Protein AF-A0A015LHQ8-F1 (afdb_monomer_lite)

Structure (mmCIF, N/CA/C/O backbone):
data_AF-A0A015LHQ8-F1
#
_entry.id   AF-A0A015LHQ8-F1
#
loop_
_atom_site.group_PDB
_atom_site.id
_atom_site.type_symbol
_atom_site.label_atom_id
_atom_site.label_alt_id
_atom_site.label_comp_id
_atom_site.label_asym_id
_atom_site.label_entity_id
_atom_site.label_seq_id
_atom_site.pdbx_PDB_ins_code
_atom_site.Cartn_x
_atom_site.Cartn_y
_atom_site.Cartn_z
_atom_site.occupancy
_atom_site.B_iso_or_equiv
_atom_site.auth_seq_id
_atom_site.auth_comp_id
_atom_site.auth_asym_id
_atom_site.auth_atom_id
_atom_site.pdbx_PDB_model_num
ATOM 1 N N . MET A 1 1 ? -2.592 16.786 8.213 1.00 42.69 1 MET A N 1
ATOM 2 C CA . MET A 1 1 ? -2.485 15.601 7.351 1.00 42.69 1 MET A CA 1
ATOM 3 C C . MET A 1 1 ? -3.005 14.452 8.172 1.00 42.69 1 MET A C 1
ATOM 5 O O . MET A 1 1 ? -2.398 14.133 9.191 1.00 42.69 1 MET A O 1
ATOM 9 N N . ASP A 1 2 ? -4.190 13.984 7.805 1.00 51.75 2 ASP A N 1
ATOM 10 C CA . ASP A 1 2 ? -4.818 12.817 8.406 1.00 51.75 2 ASP A CA 1
ATOM 11 C C . ASP A 1 2 ? -4.090 11.557 7.918 1.00 51.75 2 ASP A C 1
ATOM 13 O O . ASP A 1 2 ? -3.229 11.612 7.035 1.00 51.75 2 ASP A O 1
ATOM 17 N N . CYS A 1 3 ? -4.342 10.428 8.575 1.00 56.81 3 CYS A N 1
ATOM 18 C CA . CYS A 1 3 ? -3.674 9.182 8.236 1.00 56.81 3 CYS A CA 1
ATOM 19 C C . CYS A 1 3 ? -4.071 8.733 6.827 1.00 56.81 3 CYS A C 1
ATOM 21 O O . CYS A 1 3 ? -5.258 8.600 6.549 1.00 56.81 3 CYS A O 1
ATOM 23 N N . LEU A 1 4 ? -3.088 8.437 5.967 1.00 59.94 4 LEU A N 1
ATOM 24 C CA . LEU A 1 4 ? -3.320 7.970 4.594 1.00 59.94 4 LEU A CA 1
ATOM 25 C C . LEU A 1 4 ? -4.342 6.817 4.574 1.00 59.94 4 LEU A C 1
ATOM 27 O O . LEU A 1 4 ? -5.280 6.820 3.787 1.00 59.94 4 LEU A O 1
ATOM 31 N N . PHE A 1 5 ? -4.221 5.868 5.505 1.00 56.97 5 PHE A N 1
ATOM 32 C CA . PHE A 1 5 ? -5.144 4.739 5.625 1.00 56.97 5 PHE A CA 1
ATOM 33 C C . PHE A 1 5 ? -6.536 5.132 6.137 1.00 56.97 5 PHE A C 1
ATOM 35 O O . PHE A 1 5 ? -7.515 4.532 5.709 1.00 56.97 5 PHE A O 1
ATOM 42 N N . LYS A 1 6 ? -6.641 6.155 6.994 1.00 58.34 6 LYS A N 1
ATOM 43 C CA . LYS A 1 6 ? -7.926 6.723 7.435 1.00 58.34 6 LYS A CA 1
ATOM 44 C C . LYS A 1 6 ? -8.652 7.418 6.279 1.00 58.34 6 LYS A C 1
ATOM 46 O O . LYS A 1 6 ? -9.862 7.285 6.160 1.00 58.34 6 LYS A O 1
ATOM 51 N N . ASP A 1 7 ? -7.928 8.139 5.429 1.00 61.94 7 ASP A N 1
ATOM 52 C CA . ASP A 1 7 ? -8.523 8.856 4.294 1.00 61.94 7 ASP A CA 1
ATOM 53 C C . ASP A 1 7 ? -8.873 7.905 3.129 1.00 61.94 7 ASP A C 1
ATOM 55 O O . ASP A 1 7 ? -9.751 8.181 2.305 1.00 61.94 7 ASP A O 1
ATOM 59 N N . LEU A 1 8 ? -8.197 6.752 3.050 1.00 60.47 8 LEU A N 1
ATOM 60 C CA . LEU A 1 8 ? -8.440 5.722 2.038 1.00 60.47 8 LEU A CA 1
ATOM 61 C C . LEU A 1 8 ? -9.487 4.669 2.427 1.00 60.47 8 LEU A C 1
ATOM 63 O O . LEU A 1 8 ? -10.059 4.061 1.519 1.00 60.47 8 LEU A O 1
ATOM 67 N N . MET A 1 9 ? -9.761 4.457 3.716 1.00 58.75 9 MET A N 1
ATOM 68 C CA . MET A 1 9 ? -10.655 3.400 4.206 1.00 58.75 9 MET A CA 1
ATOM 69 C C . MET A 1 9 ? -11.790 3.986 5.055 1.00 58.75 9 MET A C 1
ATOM 71 O O . MET A 1 9 ? -11.558 4.808 5.932 1.00 58.75 9 MET A O 1
ATOM 75 N N . MET A 1 10 ? -13.026 3.577 4.755 1.00 59.91 10 MET A N 1
ATOM 76 C CA . MET A 1 10 ? -14.269 4.043 5.390 1.00 59.91 10 MET A CA 1
ATOM 77 C C . MET A 1 10 ? -14.282 3.906 6.931 1.00 59.91 10 MET A C 1
ATOM 79 O O . MET A 1 10 ? -13.517 3.122 7.481 1.00 59.91 10 MET A O 1
ATOM 83 N N . ASP A 1 11 ? -15.179 4.681 7.568 1.00 59.38 11 ASP A N 1
ATOM 84 C CA . ASP A 1 11 ? -15.488 4.852 9.010 1.00 59.38 11 ASP A CA 1
ATOM 85 C C . ASP A 1 11 ? -14.322 4.669 10.012 1.00 59.38 11 ASP A C 1
ATOM 87 O O . ASP A 1 11 ? -13.764 3.591 10.220 1.00 59.38 11 ASP A O 1
ATOM 91 N N . LEU A 1 12 ? -14.022 5.744 10.753 1.00 61.31 12 LEU A N 1
ATOM 92 C CA . LEU A 1 12 ? -13.017 5.783 11.819 1.00 61.31 12 LEU A CA 1
ATOM 93 C C . LEU A 1 12 ? -13.186 4.657 12.859 1.00 61.31 12 LEU A C 1
ATOM 95 O O . LEU A 1 12 ? -12.202 4.225 13.464 1.00 61.31 12 LEU A O 1
ATOM 99 N N . ASN A 1 13 ? -14.418 4.207 13.105 1.00 62.91 13 ASN A N 1
ATOM 100 C CA . ASN A 1 13 ? -14.711 3.140 14.057 1.00 62.91 13 ASN A CA 1
ATOM 101 C C . ASN A 1 13 ? -14.337 1.750 13.526 1.00 62.91 13 ASN A C 1
ATOM 103 O O . ASN A 1 13 ? -13.816 0.941 14.298 1.00 62.91 13 ASN A O 1
ATOM 107 N N . ASP A 1 14 ? -14.526 1.491 12.232 1.00 64.94 14 ASP A N 1
ATOM 108 C CA . ASP A 1 14 ? -14.145 0.224 11.597 1.00 64.94 14 ASP A CA 1
ATOM 109 C C . ASP A 1 14 ? -12.625 0.129 11.444 1.00 64.94 14 ASP A C 1
ATOM 111 O O . ASP A 1 14 ? -12.024 -0.909 11.753 1.00 64.94 14 ASP A O 1
ATOM 115 N N . PHE A 1 15 ? -11.980 1.256 11.108 1.00 66.44 15 PHE A N 1
ATOM 116 C CA . PHE A 1 15 ? -10.522 1.361 11.106 1.00 66.44 15 PHE A CA 1
ATOM 117 C C . PHE A 1 15 ? -9.919 0.990 12.470 1.00 66.44 15 PHE A C 1
ATOM 119 O O . PHE A 1 15 ? -8.994 0.177 12.542 1.00 66.44 15 PHE A O 1
ATOM 126 N N . LYS A 1 16 ? -10.472 1.549 13.559 1.00 66.56 16 LYS A N 1
ATOM 127 C CA . LYS A 1 16 ? -10.011 1.298 14.934 1.00 66.56 16 LYS A CA 1
ATOM 128 C C . LYS A 1 16 ? -10.233 -0.142 15.393 1.00 66.56 16 LYS A C 1
ATOM 130 O O . LYS A 1 16 ? -9.386 -0.670 16.109 1.00 66.56 16 LYS A O 1
ATOM 135 N N . LYS A 1 17 ? -11.370 -0.753 15.046 1.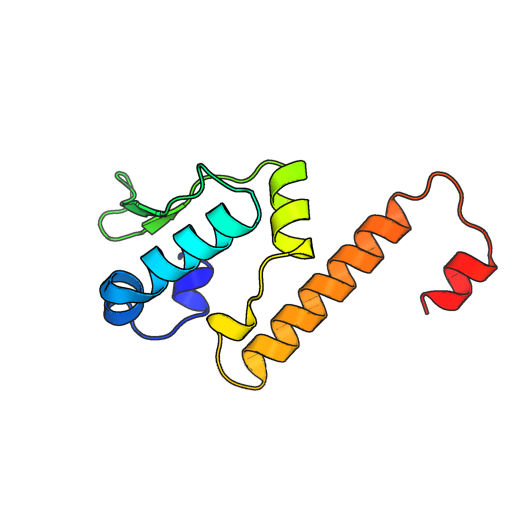00 68.75 17 LYS A N 1
ATOM 136 C CA . LYS A 1 17 ? -11.757 -2.064 15.588 1.00 68.75 17 LYS A CA 1
ATOM 137 C C . LYS A 1 17 ? -11.095 -3.238 14.877 1.00 68.75 17 LYS A C 1
ATOM 139 O O . LYS A 1 17 ? -10.743 -4.205 15.546 1.00 68.75 17 LYS A O 1
ATOM 144 N N . ILE A 1 18 ? -10.974 -3.193 13.550 1.00 70.75 18 ILE A N 1
ATOM 145 C CA . ILE A 1 18 ? -10.627 -4.386 12.761 1.0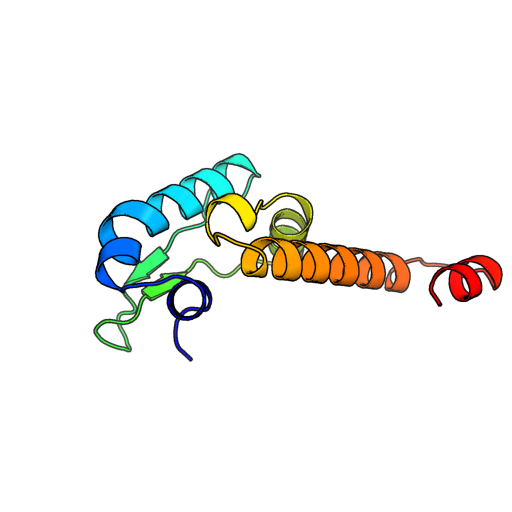0 70.75 18 ILE A CA 1
ATOM 146 C C . ILE A 1 18 ? -9.480 -4.095 11.791 1.00 70.75 18 ILE A C 1
ATOM 148 O O . ILE A 1 18 ? -8.486 -4.822 11.776 1.00 70.75 18 ILE A O 1
ATOM 152 N N . THR A 1 19 ? -9.570 -3.015 11.015 1.00 79.12 19 THR A N 1
ATOM 153 C CA . THR A 1 19 ? -8.666 -2.798 9.875 1.00 79.12 19 THR A CA 1
ATOM 154 C C . THR A 1 19 ? -7.220 -2.546 10.294 1.00 79.12 19 THR A C 1
ATOM 156 O O . THR A 1 19 ? -6.311 -3.099 9.677 1.00 79.12 19 THR A O 1
ATOM 159 N N . LYS A 1 20 ? -6.989 -1.790 11.380 1.00 85.38 20 LYS A N 1
ATOM 160 C CA . LYS A 1 20 ? -5.647 -1.527 11.928 1.00 85.38 20 LYS A CA 1
ATOM 161 C C . LYS A 1 20 ? -4.849 -2.822 12.130 1.00 85.38 20 LYS A C 1
ATOM 163 O O . LYS A 1 20 ? -3.763 -2.974 11.578 1.00 85.38 20 LYS A O 1
ATOM 168 N N . GLY A 1 21 ? -5.405 -3.757 12.902 1.00 87.56 21 GLY A N 1
ATOM 169 C CA . GLY A 1 21 ? -4.709 -4.992 13.265 1.00 87.56 21 GLY A CA 1
ATOM 170 C C . GLY A 1 21 ? -4.480 -5.918 12.070 1.00 87.56 21 GLY A C 1
ATOM 171 O O . GLY A 1 21 ? -3.487 -6.640 12.031 1.00 87.56 21 GLY A O 1
ATOM 172 N N . LEU A 1 22 ? -5.367 -5.888 11.072 1.00 90.00 22 LEU A N 1
ATOM 173 C CA . LEU A 1 22 ? -5.170 -6.648 9.838 1.00 90.00 22 LEU A CA 1
ATOM 174 C C . LEU A 1 22 ? -4.030 -6.064 8.988 1.00 90.00 22 LEU A C 1
ATOM 176 O O . LEU A 1 22 ? -3.229 -6.831 8.457 1.00 90.00 22 LEU A O 1
ATOM 180 N N . ILE A 1 23 ? -3.916 -4.732 8.899 1.00 90.12 23 ILE A N 1
ATOM 181 C CA . ILE A 1 23 ? -2.803 -4.073 8.197 1.00 90.12 23 ILE A CA 1
ATOM 182 C C . ILE A 1 23 ? -1.479 -4.379 8.900 1.00 90.12 23 ILE A C 1
ATOM 184 O O . ILE A 1 23 ? -0.524 -4.766 8.235 1.00 90.12 23 ILE A O 1
ATOM 188 N N . GLU A 1 24 ? -1.416 -4.256 10.229 1.00 93.12 24 GLU A N 1
ATOM 189 C CA . GLU A 1 24 ? -0.202 -4.569 10.999 1.00 93.12 24 GLU A CA 1
ATOM 190 C C . GLU A 1 24 ? 0.252 -6.014 10.778 1.00 93.12 24 GLU A C 1
ATOM 192 O O . GLU A 1 24 ? 1.421 -6.252 10.484 1.00 93.12 24 GLU A O 1
ATOM 197 N N . LYS A 1 25 ? -0.677 -6.978 10.823 1.00 93.62 25 LYS A N 1
ATOM 198 C CA . LYS A 1 25 ? -0.369 -8.388 10.539 1.00 93.62 25 LYS A CA 1
ATOM 199 C C . LYS A 1 25 ? 0.157 -8.600 9.124 1.00 93.62 25 LYS A C 1
ATOM 201 O O . LYS A 1 25 ? 1.092 -9.371 8.935 1.00 93.62 25 LYS A O 1
ATOM 206 N N . GLU A 1 26 ? -0.425 -7.935 8.131 1.00 94.44 26 GLU A N 1
ATOM 207 C CA . GLU A 1 26 ? 0.036 -8.061 6.748 1.00 94.44 26 GLU A CA 1
ATOM 208 C C . GLU A 1 26 ? 1.413 -7.414 6.545 1.00 94.44 26 GLU A C 1
ATOM 210 O O . GLU A 1 26 ? 2.255 -7.995 5.865 1.00 94.44 26 GLU A O 1
ATOM 215 N N . MET A 1 27 ? 1.680 -6.271 7.184 1.00 94.88 27 MET A N 1
ATOM 216 C CA . MET A 1 27 ? 3.001 -5.634 7.190 1.00 94.88 27 MET A CA 1
ATOM 217 C C . MET A 1 27 ? 4.054 -6.543 7.837 1.00 94.88 27 MET A C 1
ATOM 219 O O . MET A 1 27 ? 5.122 -6.768 7.268 1.00 94.88 27 MET A O 1
ATOM 223 N N . GLN A 1 28 ? 3.732 -7.149 8.980 1.00 95.56 28 GLN A N 1
ATOM 224 C CA . GLN A 1 28 ? 4.605 -8.122 9.637 1.00 95.56 28 GLN A CA 1
ATOM 225 C C . GLN A 1 28 ? 4.849 -9.354 8.754 1.00 95.56 28 GLN A C 1
ATOM 227 O O . GLN A 1 28 ? 5.988 -9.805 8.642 1.00 95.56 28 GLN A O 1
ATOM 232 N N . ARG A 1 29 ? 3.813 -9.862 8.067 1.00 96.12 29 ARG A N 1
ATOM 233 C CA . ARG A 1 29 ? 3.913 -11.003 7.137 1.00 96.12 29 ARG A CA 1
ATOM 234 C C . ARG A 1 29 ? 4.914 -10.750 6.008 1.00 96.12 29 ARG A C 1
ATOM 236 O O . ARG A 1 29 ? 5.590 -11.685 5.590 1.00 96.12 29 ARG A O 1
ATOM 243 N N . ILE A 1 30 ? 5.009 -9.515 5.512 1.00 95.69 30 ILE A N 1
ATOM 244 C CA . ILE A 1 30 ? 5.957 -9.136 4.450 1.00 95.69 30 ILE A CA 1
ATOM 245 C C . ILE A 1 30 ? 7.332 -8.699 4.983 1.00 95.69 30 ILE A C 1
ATOM 247 O O . ILE A 1 30 ? 8.162 -8.234 4.210 1.00 95.6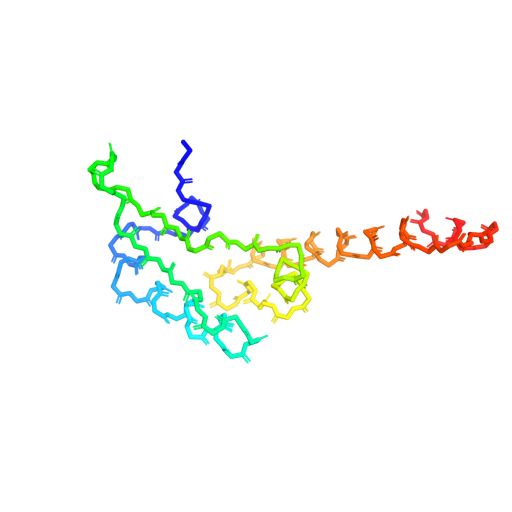9 30 ILE A O 1
ATOM 251 N N . GLY A 1 31 ? 7.591 -8.856 6.286 1.00 93.50 31 GLY A N 1
ATOM 252 C CA . GLY A 1 31 ? 8.893 -8.592 6.905 1.00 93.50 31 GLY A CA 1
ATOM 253 C C . GLY A 1 31 ? 9.021 -7.246 7.625 1.00 93.50 31 GLY A C 1
ATOM 254 O O . GLY A 1 31 ? 10.078 -6.960 8.179 1.00 93.50 31 GLY A O 1
ATOM 255 N N . LEU A 1 32 ? 7.962 -6.431 7.691 1.00 95.44 32 LEU A N 1
ATOM 256 C CA . LEU A 1 32 ? 7.945 -5.164 8.437 1.00 95.44 32 LEU A CA 1
ATOM 257 C C . LEU A 1 32 ? 7.502 -5.403 9.889 1.00 95.44 32 LEU A C 1
ATOM 259 O O . LEU A 1 32 ? 6.433 -4.975 10.323 1.00 95.44 32 LEU A O 1
ATOM 26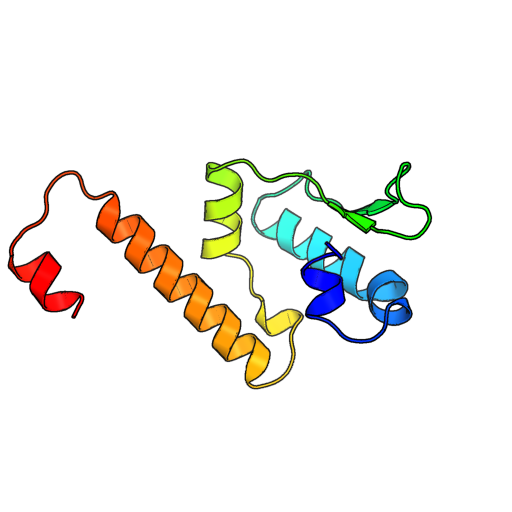3 N N . ILE A 1 33 ? 8.331 -6.135 10.638 1.00 93.00 33 ILE A N 1
ATOM 264 C CA . ILE A 1 33 ? 7.992 -6.718 11.952 1.00 93.00 33 ILE A CA 1
ATOM 265 C C . ILE A 1 33 ? 7.621 -5.649 12.998 1.00 93.00 33 ILE A C 1
ATOM 267 O O . ILE A 1 33 ? 6.748 -5.872 13.834 1.00 93.00 33 ILE A O 1
ATOM 271 N N . TYR A 1 34 ? 8.255 -4.476 12.936 1.00 92.25 34 TYR A N 1
ATOM 272 C CA . TYR A 1 34 ? 8.054 -3.380 13.894 1.00 92.25 34 TYR A CA 1
ATOM 273 C C . TYR A 1 34 ? 7.006 -2.350 13.448 1.00 92.25 34 TYR A C 1
ATOM 275 O O . TYR A 1 34 ? 6.836 -1.307 14.091 1.00 92.25 34 TYR A O 1
ATOM 283 N N . PHE A 1 35 ? 6.312 -2.602 12.334 1.00 93.69 35 PHE A N 1
ATOM 284 C CA . PHE A 1 35 ? 5.261 -1.706 11.878 1.00 93.69 35 PHE A CA 1
ATOM 285 C C . PHE A 1 35 ? 4.047 -1.777 12.808 1.00 93.69 35 PHE A C 1
ATOM 287 O O . PHE A 1 35 ? 3.491 -2.850 13.044 1.00 93.69 35 PHE A O 1
ATOM 294 N N . GLN A 1 36 ? 3.622 -0.618 13.308 1.00 92.44 36 GLN A N 1
ATOM 295 C CA . GLN A 1 36 ? 2.426 -0.474 14.127 1.00 92.44 36 GLN A CA 1
ATOM 296 C C . GLN A 1 36 ? 1.830 0.929 13.993 1.00 92.44 36 GLN A C 1
ATOM 298 O O . GLN A 1 36 ? 2.535 1.902 13.714 1.00 92.44 36 GLN A O 1
ATOM 303 N N . PHE A 1 37 ? 0.531 1.040 14.251 1.00 88.75 37 PHE A N 1
ATOM 304 C CA . PHE A 1 37 ? -0.159 2.306 14.449 1.00 88.75 37 PHE A CA 1
ATOM 305 C C . PHE A 1 37 ? -0.223 2.651 15.937 1.00 88.75 37 PHE A C 1
ATOM 307 O O . PHE A 1 37 ? -0.541 1.806 16.777 1.00 88.75 37 PHE A O 1
ATOM 314 N N . PHE A 1 38 ? -0.035 3.920 16.272 1.00 85.94 38 PHE A N 1
ATOM 315 C CA . PHE A 1 38 ? -0.098 4.423 17.642 1.00 85.94 38 PHE A CA 1
ATOM 316 C C . PHE A 1 38 ? -0.883 5.733 17.714 1.00 85.94 38 PHE A C 1
ATOM 318 O O . PHE A 1 38 ? -0.998 6.466 16.733 1.00 85.94 38 PHE A O 1
ATOM 325 N N . GLU A 1 39 ? -1.459 6.025 18.878 1.00 82.06 39 GLU A N 1
ATOM 326 C CA . GLU A 1 39 ? -2.145 7.298 19.087 1.00 82.06 39 GLU A CA 1
ATOM 327 C C . GLU A 1 39 ? -1.123 8.430 19.210 1.00 82.06 39 GLU A C 1
ATOM 329 O O . GLU A 1 39 ? -0.172 8.372 19.997 1.00 82.06 39 GLU A O 1
ATOM 334 N N . SER A 1 40 ? -1.328 9.476 18.416 1.00 74.94 40 SER A N 1
ATOM 335 C CA . SER A 1 40 ? -0.487 10.660 18.429 1.00 74.94 40 SER A CA 1
ATOM 336 C C . SER A 1 40 ? -0.716 11.448 19.716 1.00 74.94 40 SER A C 1
ATOM 338 O O . SER A 1 40 ? -1.817 11.938 19.978 1.00 74.94 40 SER A O 1
ATOM 340 N N . LYS A 1 41 ? 0.341 11.617 20.518 1.00 67.62 41 LYS A N 1
ATOM 341 C CA . LYS A 1 41 ? 0.281 12.377 21.781 1.00 67.62 41 LYS A CA 1
ATOM 342 C C . LYS A 1 41 ? 0.058 13.879 21.569 1.00 67.62 41 LYS A C 1
ATOM 344 O O . LYS A 1 41 ? -0.400 14.558 22.480 1.00 67.62 41 LYS A O 1
ATOM 349 N N . SER A 1 42 ? 0.400 14.404 20.392 1.00 65.12 42 SER A N 1
ATOM 350 C CA . SER A 1 42 ? 0.404 15.845 20.096 1.00 65.12 42 SER A CA 1
ATOM 351 C C . SER A 1 42 ? -0.877 16.347 19.430 1.00 65.12 42 SER A C 1
ATOM 353 O O . SER A 1 42 ? -1.173 17.538 19.483 1.00 65.12 42 SER A O 1
ATOM 355 N N . LYS A 1 43 ? -1.658 15.456 18.815 1.00 59.34 43 LYS A N 1
ATOM 356 C CA . LYS A 1 43 ? -2.896 15.787 18.106 1.00 59.34 43 LYS A CA 1
ATOM 357 C C . LYS A 1 43 ? -3.990 14.874 18.633 1.00 59.34 43 LYS A C 1
ATOM 359 O O . LYS A 1 43 ? -4.323 13.884 17.994 1.00 59.34 43 LYS A O 1
ATOM 364 N N . GLY A 1 44 ? -4.493 15.146 19.836 1.00 51.53 44 GLY A N 1
ATOM 365 C CA . GLY A 1 44 ? -5.479 14.288 20.499 1.00 51.53 44 GLY A CA 1
ATOM 366 C C . GLY A 1 44 ? -6.557 13.793 19.524 1.00 51.53 44 GLY A C 1
ATOM 367 O O . GLY A 1 44 ? -7.250 14.606 18.915 1.00 51.53 44 GLY A O 1
ATOM 368 N N . LYS A 1 45 ? -6.666 12.460 19.393 1.00 62.25 45 LYS A N 1
ATOM 369 C CA . LYS A 1 45 ? -7.528 11.672 18.476 1.00 62.25 45 LYS A CA 1
ATOM 370 C C . LYS A 1 45 ? -6.956 11.286 17.102 1.00 62.25 45 LYS A C 1
ATOM 372 O O . LYS A 1 45 ? -7.658 10.592 16.363 1.00 62.25 45 LYS A O 1
ATOM 377 N N . PHE A 1 46 ? -5.727 11.659 16.752 1.00 68.75 46 PHE A N 1
AT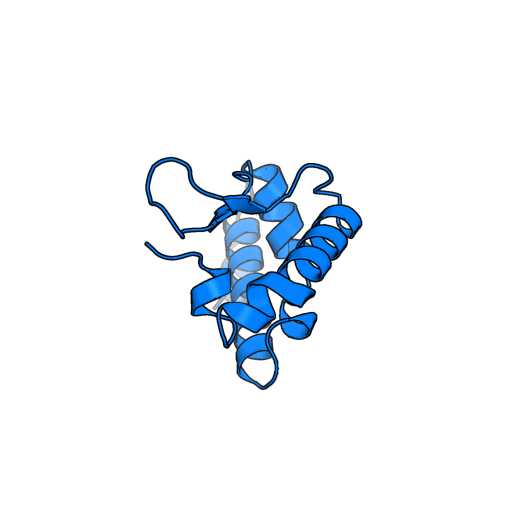OM 378 C CA . PHE A 1 46 ? -5.101 11.225 15.496 1.00 68.75 46 PHE A CA 1
ATOM 379 C C . PHE A 1 46 ? -4.215 9.987 15.695 1.00 68.75 46 PHE A C 1
ATOM 381 O O . PHE A 1 46 ? -3.560 9.840 16.724 1.00 68.75 46 PHE A O 1
ATOM 388 N N . TRP A 1 47 ? -4.224 9.087 14.709 1.00 74.12 47 TRP A N 1
ATOM 389 C CA . TRP A 1 47 ? -3.347 7.916 14.659 1.00 74.12 47 TRP A CA 1
ATOM 390 C C . TRP A 1 47 ? -2.147 8.223 13.772 1.00 74.12 47 TRP A C 1
ATOM 392 O O . TRP A 1 47 ? -2.330 8.660 12.636 1.00 74.12 47 TRP A O 1
ATOM 402 N N . ASP A 1 48 ? -0.959 7.946 14.289 1.00 83.06 48 ASP A N 1
ATOM 403 C CA . ASP A 1 48 ? 0.297 7.921 13.546 1.00 83.06 48 ASP A CA 1
ATOM 404 C C . ASP A 1 48 ? 0.740 6.456 13.352 1.00 83.06 48 ASP A C 1
ATOM 406 O O . ASP A 1 48 ? 0.138 5.526 13.899 1.00 83.06 48 ASP A O 1
ATOM 410 N N . TRP A 1 49 ? 1.776 6.231 12.544 1.00 88.44 49 TRP A N 1
ATOM 411 C CA . TRP A 1 49 ? 2.340 4.903 12.279 1.00 88.44 49 TRP A CA 1
ATOM 412 C C . TRP A 1 49 ? 3.865 4.918 12.311 1.00 88.44 49 TRP A C 1
ATOM 414 O O . TRP A 1 49 ? 4.492 5.973 12.200 1.00 88.44 49 TRP A O 1
ATOM 424 N N . THR A 1 50 ? 4.470 3.737 12.464 1.00 89.94 50 THR A N 1
ATOM 425 C CA . THR A 1 50 ? 5.926 3.560 12.388 1.00 89.94 50 THR A CA 1
ATOM 426 C C . THR A 1 50 ? 6.457 4.098 11.057 1.00 89.94 50 THR A C 1
ATOM 428 O O . THR A 1 50 ? 6.074 3.625 9.987 1.00 89.94 50 THR A O 1
ATOM 431 N N . THR A 1 51 ? 7.362 5.077 11.109 1.00 90.25 51 THR A N 1
ATOM 432 C CA . THR A 1 51 ? 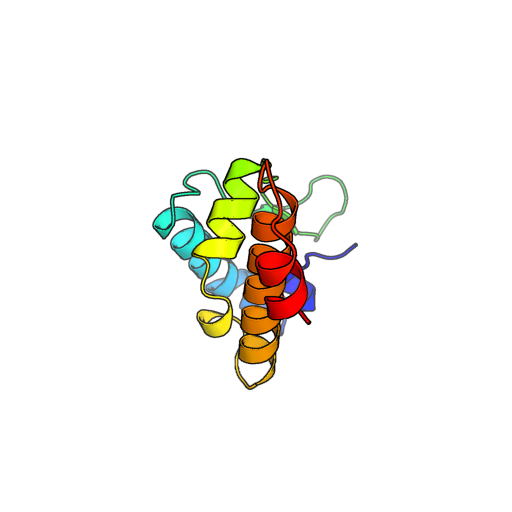8.035 5.596 9.912 1.00 90.25 51 THR A CA 1
ATOM 433 C C . THR A 1 51 ? 8.845 4.494 9.241 1.00 90.25 51 THR A C 1
ATOM 435 O O . THR A 1 51 ? 9.683 3.871 9.884 1.00 90.25 51 THR A O 1
ATOM 438 N N . LEU A 1 52 ? 8.640 4.308 7.937 1.00 92.00 52 LEU A N 1
ATOM 439 C CA . LEU A 1 52 ? 9.407 3.363 7.132 1.00 92.00 52 LEU A CA 1
ATOM 440 C C . LEU A 1 52 ? 10.665 4.024 6.556 1.00 92.00 52 LEU A C 1
ATOM 442 O O . LEU A 1 52 ? 10.602 5.125 5.984 1.00 92.00 52 LEU A O 1
ATOM 446 N N . THR A 1 53 ? 11.788 3.323 6.657 1.00 92.94 53 THR A N 1
ATOM 447 C CA . THR A 1 53 ? 13.046 3.618 5.960 1.00 92.94 53 THR A CA 1
ATOM 448 C C . THR A 1 53 ? 12.926 3.365 4.454 1.00 92.94 53 THR A C 1
ATOM 450 O O . THR A 1 53 ? 11.928 2.833 3.968 1.00 92.94 53 THR A O 1
ATOM 453 N N . GLY A 1 54 ? 13.937 3.761 3.673 1.00 88.12 54 GLY A N 1
ATOM 454 C CA . GLY A 1 54 ? 13.919 3.584 2.216 1.00 88.12 54 GLY A CA 1
ATOM 455 C C . GLY A 1 54 ? 13.747 2.124 1.781 1.00 88.12 54 GLY A C 1
ATOM 456 O O . GLY A 1 54 ? 12.922 1.843 0.918 1.00 88.12 54 GLY A O 1
ATOM 457 N N . SER A 1 55 ? 14.469 1.193 2.408 1.00 91.12 55 SER A N 1
ATOM 458 C CA . SER A 1 55 ? 14.351 -0.245 2.134 1.00 91.12 55 SER A CA 1
ATOM 459 C C . SER A 1 55 ? 12.982 -0.794 2.534 1.00 91.12 55 SER A C 1
ATOM 461 O O . SER A 1 55 ? 12.357 -1.516 1.763 1.00 91.12 55 SER A O 1
ATOM 463 N N . GLU A 1 56 ? 12.472 -0.404 3.700 1.00 93.94 56 GLU A N 1
ATOM 464 C CA . GLU A 1 56 ? 11.153 -0.834 4.174 1.00 93.94 56 GLU A CA 1
ATOM 465 C C . GLU A 1 56 ? 10.016 -0.324 3.278 1.00 93.94 56 GLU A C 1
ATOM 467 O O . GLU A 1 56 ? 9.060 -1.054 3.017 1.00 93.94 56 GLU A O 1
ATOM 472 N N . ARG A 1 57 ? 10.130 0.898 2.739 1.00 91.69 57 ARG A N 1
ATOM 473 C CA . ARG A 1 57 ? 9.177 1.422 1.745 1.00 91.69 57 ARG A CA 1
ATOM 474 C C . ARG A 1 57 ? 9.166 0.580 0.473 1.00 91.69 57 ARG A C 1
ATOM 476 O O . ARG A 1 57 ? 8.095 0.363 -0.084 1.00 91.69 57 ARG A O 1
ATOM 483 N N . LEU A 1 58 ? 10.324 0.090 0.025 1.00 92.31 58 LEU A N 1
ATOM 484 C CA . LEU A 1 58 ? 10.404 -0.785 -1.149 1.00 92.31 58 LEU A CA 1
ATOM 485 C C . LEU A 1 58 ? 9.758 -2.145 -0.886 1.00 92.31 58 LEU A C 1
ATOM 487 O O . LEU A 1 58 ? 8.984 -2.608 -1.718 1.00 92.31 58 LEU A O 1
ATOM 491 N N . ILE A 1 59 ? 9.998 -2.740 0.286 1.00 94.38 59 ILE A N 1
ATOM 492 C CA . ILE A 1 59 ? 9.329 -3.982 0.705 1.00 94.38 59 ILE A CA 1
ATOM 493 C C . ILE A 1 59 ? 7.808 -3.791 0.700 1.00 94.38 59 ILE A C 1
ATOM 495 O O . ILE A 1 59 ? 7.080 -4.607 0.136 1.00 94.38 59 ILE A O 1
ATOM 499 N N . MET A 1 60 ? 7.322 -2.690 1.280 1.00 93.88 60 MET A N 1
ATOM 500 C CA . MET A 1 60 ? 5.898 -2.361 1.282 1.00 93.88 60 MET A CA 1
ATOM 501 C C . MET A 1 60 ? 5.340 -2.244 -0.141 1.00 93.88 60 MET A C 1
ATOM 503 O O . MET A 1 60 ? 4.348 -2.896 -0.451 1.00 93.88 60 MET A O 1
ATOM 507 N N . LEU A 1 61 ? 5.976 -1.455 -1.013 1.00 92.19 61 LEU A N 1
ATOM 508 C CA . LEU A 1 61 ? 5.526 -1.276 -2.399 1.00 92.19 61 LEU A CA 1
ATOM 509 C C . LEU A 1 61 ? 5.513 -2.591 -3.188 1.00 92.19 61 LEU A C 1
ATOM 511 O O . LEU A 1 61 ? 4.625 -2.797 -4.012 1.00 92.19 61 LEU A O 1
ATOM 515 N N . GLN A 1 62 ? 6.477 -3.476 -2.934 1.00 92.50 62 GLN A N 1
ATOM 516 C CA . GLN A 1 62 ? 6.630 -4.721 -3.677 1.00 92.50 62 GLN A CA 1
ATOM 517 C C . GLN A 1 62 ? 5.659 -5.819 -3.223 1.00 92.50 62 GLN A C 1
ATOM 519 O O . GLN A 1 62 ? 5.185 -6.591 -4.056 1.00 92.50 62 GLN A O 1
ATOM 524 N N . TYR A 1 63 ? 5.359 -5.907 -1.923 1.00 94.81 63 TYR A N 1
ATOM 525 C CA . TYR A 1 63 ? 4.685 -7.082 -1.357 1.00 94.81 63 TYR A CA 1
ATOM 526 C C . TYR A 1 63 ? 3.357 -6.800 -0.651 1.00 94.81 63 TYR A C 1
ATOM 528 O O . TYR A 1 63 ? 2.602 -7.745 -0.401 1.00 94.81 63 TYR A O 1
ATOM 536 N N . PHE A 1 64 ? 3.051 -5.547 -0.304 1.00 93.06 64 PHE A N 1
ATOM 537 C CA . PHE A 1 64 ? 1.813 -5.232 0.403 1.00 93.06 64 PHE A CA 1
ATOM 538 C C . PHE A 1 64 ? 0.610 -5.245 -0.547 1.00 93.06 64 PHE A C 1
ATOM 540 O O . PHE A 1 64 ? 0.509 -4.442 -1.476 1.00 93.06 64 PHE A O 1
ATOM 547 N N . ASP A 1 65 ? -0.346 -6.136 -0.284 1.00 90.44 65 ASP A N 1
ATOM 548 C CA . ASP A 1 65 ? -1.559 -6.251 -1.090 1.00 90.44 65 ASP A CA 1
ATOM 549 C C . ASP A 1 65 ? -2.652 -5.288 -0.607 1.00 90.44 65 ASP A C 1
ATOM 551 O O . ASP A 1 65 ? -3.464 -5.596 0.270 1.00 90.44 65 ASP A O 1
ATOM 555 N N . VAL A 1 66 ? -2.688 -4.107 -1.225 1.00 88.12 66 VAL A N 1
ATOM 556 C CA . VAL A 1 66 ? -3.678 -3.055 -0.945 1.00 88.12 66 VAL A CA 1
ATOM 557 C C . VAL A 1 66 ? -5.119 -3.524 -1.190 1.00 88.12 66 VAL A C 1
ATOM 559 O O . VAL A 1 66 ? -6.046 -3.041 -0.534 1.00 88.12 66 VAL A O 1
ATOM 562 N N . THR A 1 67 ? -5.335 -4.480 -2.099 1.00 88.38 67 THR A N 1
ATOM 563 C CA . THR A 1 67 ? -6.684 -4.921 -2.489 1.00 88.38 67 THR A CA 1
ATOM 564 C C . THR A 1 67 ? -7.402 -5.692 -1.382 1.00 88.38 67 THR A C 1
ATOM 566 O O . THR A 1 67 ? -8.632 -5.711 -1.352 1.00 88.38 67 THR A O 1
ATOM 569 N N . LYS A 1 68 ? -6.655 -6.237 -0.410 1.00 87.38 68 LYS A N 1
ATOM 570 C CA . LYS A 1 68 ? -7.212 -6.867 0.800 1.00 87.38 68 LYS A CA 1
ATOM 571 C C . LYS A 1 68 ? -7.949 -5.888 1.710 1.00 87.38 68 LYS A C 1
ATOM 573 O O . LYS A 1 68 ? -8.779 -6.309 2.510 1.00 87.38 68 LYS A O 1
ATOM 578 N N . PHE A 1 69 ? -7.628 -4.600 1.614 1.00 84.44 69 PHE A N 1
ATOM 579 C CA . PHE A 1 69 ? -8.102 -3.584 2.553 1.00 84.44 69 PHE A CA 1
ATOM 580 C C . PHE A 1 69 ? -8.912 -2.478 1.881 1.00 84.44 69 PHE A C 1
ATOM 582 O O . PHE A 1 69 ? -9.769 -1.865 2.512 1.00 84.44 69 PHE A O 1
ATOM 589 N N . ILE A 1 70 ? -8.655 -2.217 0.599 1.00 82.31 70 ILE A N 1
ATOM 590 C CA . ILE A 1 70 ? -9.421 -1.265 -0.200 1.00 82.31 70 ILE A CA 1
ATOM 591 C C . ILE A 1 70 ? -10.250 -2.058 -1.196 1.00 82.31 70 ILE A C 1
ATOM 593 O O . ILE A 1 70 ? -9.742 -2.543 -2.206 1.00 82.31 70 ILE A O 1
ATOM 597 N N . ALA A 1 71 ? -11.540 -2.175 -0.902 1.00 78.75 71 ALA A N 1
ATOM 598 C CA . ALA A 1 71 ? -12.476 -2.863 -1.771 1.00 78.75 71 ALA A CA 1
ATOM 599 C C . ALA A 1 71 ? -12.640 -2.139 -3.119 1.00 78.75 71 ALA A C 1
ATOM 601 O O . ALA A 1 71 ? -12.324 -0.952 -3.265 1.00 78.75 71 ALA A O 1
ATOM 602 N N . SER A 1 72 ? -13.249 -2.848 -4.074 1.00 84.62 72 SER A N 1
ATOM 603 C CA . SER A 1 72 ? -13.647 -2.357 -5.401 1.00 84.62 72 SER A CA 1
ATOM 604 C C . SER A 1 72 ? -12.492 -2.039 -6.364 1.00 84.62 72 SER A C 1
ATOM 606 O O . SER A 1 72 ? -11.318 -2.308 -6.112 1.00 84.62 72 SER A O 1
ATOM 608 N N . ASP A 1 73 ? -12.856 -1.453 -7.503 1.00 88.12 73 ASP A N 1
ATOM 609 C CA . ASP A 1 73 ? -11.950 -0.936 -8.526 1.00 88.12 73 ASP A CA 1
ATOM 610 C C . ASP A 1 73 ? -10.913 0.058 -7.970 1.00 88.12 73 ASP A C 1
ATOM 612 O O . ASP A 1 73 ? -9.780 0.121 -8.446 1.00 88.12 73 ASP A O 1
ATOM 616 N N . ARG A 1 74 ? -11.255 0.778 -6.892 1.00 85.69 74 ARG A N 1
ATOM 617 C CA . ARG A 1 74 ? -10.337 1.715 -6.230 1.00 85.69 74 ARG A CA 1
ATOM 618 C C . ARG A 1 74 ? -9.064 1.025 -5.735 1.00 85.69 74 ARG A C 1
ATOM 620 O O . ARG A 1 74 ? -7.972 1.523 -5.997 1.00 85.69 74 ARG A O 1
ATOM 627 N N . GLY A 1 75 ? -9.183 -0.120 -5.057 1.00 87.44 75 GLY A N 1
ATOM 628 C CA . GLY A 1 75 ? -8.021 -0.871 -4.571 1.00 87.44 75 GLY A CA 1
ATOM 629 C C . GLY A 1 75 ? -7.142 -1.387 -5.707 1.00 87.44 75 GLY A C 1
ATOM 630 O O . GLY A 1 75 ? -5.917 -1.309 -5.625 1.00 87.44 75 GLY A O 1
ATOM 631 N N . LYS A 1 76 ? -7.765 -1.832 -6.806 1.00 90.19 76 LYS A N 1
ATOM 632 C CA . LYS A 1 76 ? -7.054 -2.283 -8.012 1.00 90.19 76 LYS A CA 1
ATOM 633 C C . LYS A 1 76 ? -6.255 -1.151 -8.653 1.00 90.19 76 LYS A C 1
ATOM 635 O O . LYS A 1 76 ? -5.078 -1.341 -8.942 1.00 90.19 76 LYS A O 1
ATOM 640 N N . LYS A 1 77 ? -6.857 0.033 -8.808 1.00 92.19 77 LYS A N 1
ATOM 641 C CA . LYS A 1 77 ? -6.178 1.226 -9.339 1.00 92.19 77 LYS A CA 1
ATOM 642 C C . LYS A 1 77 ? -4.992 1.648 -8.477 1.00 92.19 77 LYS A C 1
ATOM 644 O O . LYS A 1 77 ? -3.933 1.942 -9.012 1.00 92.19 77 LYS A O 1
ATOM 649 N N . ILE A 1 78 ? -5.136 1.631 -7.152 1.00 89.81 78 ILE A N 1
ATOM 650 C CA . ILE A 1 78 ? -4.025 1.965 -6.247 1.00 89.81 78 ILE A CA 1
ATOM 651 C C . ILE A 1 78 ? -2.906 0.928 -6.355 1.00 89.81 78 ILE A C 1
ATOM 653 O O . ILE A 1 78 ? -1.744 1.305 -6.471 1.00 89.81 78 ILE A O 1
ATOM 657 N N . SER A 1 79 ? -3.250 -0.363 -6.367 1.00 91.44 79 SER A N 1
ATOM 658 C CA . SER A 1 79 ? -2.266 -1.434 -6.550 1.00 91.44 79 SER A CA 1
ATOM 659 C C . SER A 1 79 ? -1.518 -1.293 -7.879 1.00 91.44 79 SER A C 1
ATOM 661 O O . SER A 1 79 ? -0.301 -1.442 -7.904 1.00 91.44 79 SER A O 1
ATOM 663 N N . PHE A 1 80 ? -2.222 -0.951 -8.961 1.00 93.44 80 PHE A N 1
ATOM 664 C CA . PHE A 1 80 ? -1.611 -0.663 -10.257 1.00 93.44 80 PHE A CA 1
ATOM 665 C C . PHE A 1 80 ? -0.633 0.514 -10.168 1.00 93.44 80 PHE A C 1
ATOM 667 O O . PHE A 1 80 ? 0.535 0.351 -10.494 1.00 93.44 80 PHE A O 1
ATOM 674 N N . LEU A 1 81 ? -1.061 1.658 -9.623 1.00 93.94 81 LEU A N 1
ATOM 675 C CA . LEU A 1 81 ? -0.198 2.837 -9.476 1.00 93.94 81 LEU A CA 1
ATOM 676 C C . LEU A 1 81 ? 1.062 2.558 -8.643 1.00 93.94 81 LEU A C 1
ATOM 678 O O . LEU A 1 81 ? 2.127 3.083 -8.951 1.00 93.94 81 LEU A O 1
ATOM 682 N N . TRP A 1 82 ? 0.964 1.733 -7.598 1.00 93.75 82 TRP A N 1
ATOM 683 C CA . TRP A 1 82 ? 2.128 1.349 -6.792 1.00 93.75 82 TRP A CA 1
ATOM 684 C C . TRP A 1 82 ? 3.123 0.501 -7.579 1.00 93.75 82 TRP A C 1
ATOM 686 O O . TRP A 1 82 ? 4.328 0.716 -7.456 1.00 93.75 82 TRP A O 1
ATOM 696 N N . LYS A 1 83 ? 2.626 -0.435 -8.395 1.00 92.50 83 LYS A N 1
ATOM 697 C CA . LYS A 1 83 ? 3.469 -1.267 -9.261 1.00 92.50 83 LYS A CA 1
ATOM 698 C C . LYS A 1 83 ? 4.154 -0.430 -10.332 1.00 92.50 83 LYS A C 1
ATOM 700 O O . LYS A 1 83 ? 5.365 -0.534 -10.470 1.00 92.50 83 LYS A O 1
ATOM 705 N N . GLU A 1 84 ? 3.421 0.458 -10.996 1.00 94.06 84 GLU A N 1
ATOM 706 C CA . GLU A 1 84 ? 3.989 1.348 -12.015 1.00 94.06 84 GLU A CA 1
ATOM 707 C C . GLU A 1 84 ? 5.033 2.299 -11.425 1.00 94.06 84 GLU A C 1
ATOM 709 O O . GLU A 1 84 ? 6.113 2.471 -11.986 1.00 94.06 84 GLU A O 1
ATOM 714 N N . PHE A 1 85 ? 4.767 2.856 -10.240 1.00 91.81 85 PHE A N 1
ATOM 715 C CA . PHE A 1 85 ? 5.757 3.665 -9.535 1.00 91.81 85 PHE A CA 1
ATOM 716 C C . PHE A 1 85 ? 7.015 2.858 -9.183 1.00 91.81 85 PHE A C 1
ATOM 718 O O . PHE A 1 85 ? 8.126 3.358 -9.349 1.00 91.81 85 PHE A O 1
ATOM 725 N N . LEU A 1 86 ? 6.864 1.618 -8.704 1.00 91.62 86 LEU A N 1
ATOM 726 C CA . LEU A 1 86 ? 8.001 0.749 -8.399 1.00 91.62 86 LEU A CA 1
ATOM 727 C C . LEU A 1 86 ? 8.801 0.407 -9.664 1.00 91.62 86 LEU A C 1
ATOM 729 O O . LEU A 1 86 ? 10.028 0.459 -9.619 1.00 91.62 86 LEU A O 1
ATOM 733 N N . ASN A 1 87 ? 8.121 0.118 -10.775 1.00 91.12 87 ASN A N 1
ATOM 734 C CA . ASN A 1 87 ? 8.743 -0.148 -12.072 1.00 91.12 87 ASN A CA 1
ATOM 735 C C . ASN A 1 87 ? 9.566 1.060 -12.534 1.00 91.12 87 ASN A C 1
ATOM 737 O O . ASN A 1 87 ? 10.752 0.912 -12.821 1.00 91.12 87 ASN A O 1
ATOM 741 N N . LEU A 1 88 ? 8.979 2.263 -12.508 1.00 90.25 88 LEU A N 1
ATOM 742 C CA . LEU A 1 88 ? 9.678 3.510 -12.831 1.00 90.25 88 LEU A CA 1
ATOM 743 C C . LEU A 1 88 ? 10.882 3.738 -11.909 1.00 90.25 88 LEU A C 1
ATOM 745 O O . LEU A 1 88 ? 11.969 4.084 -12.359 1.00 90.25 88 LEU A O 1
ATOM 749 N N . TYR A 1 89 ? 10.705 3.532 -10.606 1.00 89.00 89 TYR A N 1
ATOM 750 C CA . TYR A 1 89 ? 11.773 3.713 -9.629 1.00 89.00 89 TYR A CA 1
ATOM 751 C C . TYR A 1 89 ? 12.950 2.759 -9.866 1.00 89.00 89 TYR A C 1
ATOM 753 O O . TYR A 1 89 ? 14.108 3.168 -9.777 1.00 89.00 89 TYR A O 1
ATOM 761 N N . GLN A 1 90 ? 12.664 1.487 -10.152 1.00 87.75 90 GLN A N 1
ATOM 762 C CA . GLN A 1 90 ? 13.677 0.480 -10.465 1.00 87.75 90 GLN A CA 1
ATOM 763 C C . GLN A 1 90 ? 14.364 0.781 -11.793 1.00 87.75 90 GLN A C 1
ATOM 765 O O . GLN A 1 90 ? 15.585 0.673 -11.875 1.00 87.75 90 GLN A O 1
ATOM 770 N N . PHE A 1 91 ? 13.592 1.203 -12.797 1.00 86.44 91 PHE A N 1
ATOM 771 C CA . PHE A 1 91 ? 14.106 1.650 -14.081 1.00 86.44 91 PHE A CA 1
ATOM 772 C C . PHE A 1 91 ? 15.124 2.776 -13.889 1.00 86.44 91 PHE A C 1
ATOM 774 O O . PHE A 1 91 ? 16.288 2.597 -14.223 1.00 86.44 91 PHE A O 1
ATOM 781 N N . LEU A 1 92 ? 14.736 3.869 -13.222 1.00 85.31 92 LEU A N 1
ATOM 782 C CA . LEU A 1 92 ? 15.590 5.036 -12.964 1.00 85.31 92 LEU A CA 1
ATOM 783 C C . LEU A 1 92 ? 16.855 4.740 -12.139 1.00 85.31 92 LEU A C 1
ATOM 785 O O . LEU A 1 92 ? 17.752 5.578 -12.080 1.00 85.31 92 LEU A O 1
ATOM 789 N N . ARG A 1 93 ? 16.929 3.583 -11.475 1.00 84.31 93 ARG A N 1
ATOM 790 C CA . ARG A 1 93 ? 18.090 3.153 -10.685 1.00 84.31 93 ARG A CA 1
ATOM 791 C C . ARG A 1 93 ? 19.054 2.229 -11.421 1.00 84.31 93 ARG A C 1
ATOM 793 O O . ARG A 1 93 ? 20.047 1.831 -10.816 1.00 84.31 93 ARG A O 1
ATOM 800 N N . LYS A 1 94 ? 18.787 1.869 -12.677 1.00 83.56 94 LYS A N 1
ATOM 801 C CA . LYS A 1 94 ? 19.760 1.144 -13.500 1.00 83.56 94 LYS A CA 1
ATOM 802 C C . LYS A 1 94 ? 21.009 2.016 -13.701 1.00 83.56 94 LYS A C 1
ATOM 804 O O . LYS A 1 94 ? 20.895 3.201 -13.999 1.00 83.56 94 LYS A O 1
ATOM 809 N N . ASP A 1 95 ? 22.195 1.422 -13.553 1.00 72.19 95 ASP A N 1
ATOM 810 C CA . ASP A 1 95 ? 23.479 2.128 -13.731 1.00 72.19 95 ASP A CA 1
ATOM 811 C C . ASP A 1 95 ? 23.739 2.525 -15.195 1.00 72.19 95 ASP A C 1
ATOM 813 O O . ASP A 1 95 ? 24.478 3.467 -15.475 1.00 72.19 95 ASP A O 1
ATOM 817 N N . LEU A 1 96 ? 23.135 1.794 -16.135 1.00 69.50 96 LEU A N 1
ATOM 818 C CA . LEU A 1 96 ? 23.233 2.010 -17.573 1.00 69.50 96 LEU A CA 1
ATOM 819 C C . LEU A 1 96 ? 21.848 1.821 -18.194 1.00 69.50 96 LEU A C 1
ATOM 821 O O . LEU A 1 96 ? 21.161 0.840 -17.901 1.00 69.50 96 LEU A O 1
ATOM 825 N N . PHE A 1 97 ? 21.474 2.748 -19.068 1.00 69.12 97 PHE A N 1
ATOM 826 C CA . PHE A 1 97 ? 20.284 2.661 -19.906 1.00 69.12 97 PHE A CA 1
ATOM 827 C C . PHE A 1 97 ? 20.728 2.391 -21.337 1.00 69.12 97 PHE A C 1
ATOM 829 O O . PHE A 1 97 ? 21.674 3.020 -21.813 1.00 69.12 97 PHE A O 1
ATOM 836 N N . THR A 1 98 ? 20.064 1.463 -22.019 1.00 69.88 98 THR A N 1
ATOM 837 C CA . THR A 1 98 ? 20.176 1.342 -23.476 1.00 69.88 98 THR A CA 1
ATOM 838 C C . THR A 1 98 ? 18.982 2.034 -24.134 1.00 69.88 98 THR A C 1
ATOM 840 O O . THR A 1 98 ? 17.912 2.085 -23.534 1.00 69.88 98 THR A O 1
ATOM 843 N N . ASP A 1 99 ? 19.132 2.565 -25.351 1.00 69.56 99 ASP A N 1
ATOM 844 C CA . ASP A 1 99 ? 18.010 3.199 -26.071 1.00 69.56 99 ASP A CA 1
ATOM 845 C C . ASP A 1 99 ? 16.754 2.292 -26.137 1.00 69.56 99 ASP A C 1
ATOM 847 O O . ASP A 1 99 ? 15.664 2.774 -25.841 1.00 69.56 99 ASP A O 1
ATOM 851 N N . PRO A 1 100 ? 16.868 0.958 -26.336 1.00 71.88 100 PRO A N 1
ATOM 852 C CA . PRO A 1 100 ? 15.725 0.045 -26.238 1.00 71.88 100 PRO A CA 1
ATOM 853 C C . PRO A 1 100 ? 15.082 -0.053 -24.846 1.00 71.88 100 PRO A C 1
ATOM 855 O O . PRO A 1 100 ? 13.883 -0.306 -24.747 1.00 71.88 100 PRO A O 1
ATOM 858 N N . ASP A 1 101 ? 15.850 0.114 -23.759 1.00 66.69 101 ASP A N 1
ATOM 859 C CA . ASP A 1 101 ? 15.279 0.174 -22.407 1.00 66.69 101 ASP A CA 1
ATOM 860 C C . ASP A 1 101 ? 14.359 1.397 -22.278 1.00 66.69 101 ASP A C 1
ATOM 862 O O . ASP A 1 101 ? 13.302 1.292 -21.663 1.00 66.69 101 ASP A O 1
ATOM 866 N N . ILE A 1 102 ? 14.749 2.529 -22.871 1.00 65.50 102 ILE A N 1
ATOM 867 C CA . ILE A 1 102 ? 13.990 3.786 -22.850 1.00 65.50 102 ILE A CA 1
ATOM 868 C C . ILE A 1 102 ? 12.749 3.669 -23.742 1.00 65.50 102 ILE A C 1
ATOM 870 O O . ILE A 1 102 ? 11.646 3.928 -23.271 1.00 65.50 102 ILE A O 1
ATOM 874 N N . ASP A 1 103 ? 12.910 3.176 -24.971 1.00 68.88 103 ASP A N 1
ATOM 875 C CA . ASP A 1 103 ? 11.818 3.022 -25.943 1.00 68.88 103 ASP A CA 1
ATOM 876 C C . ASP A 1 103 ? 10.748 2.004 -25.502 1.00 68.88 103 ASP A C 1
ATOM 878 O O . ASP A 1 103 ? 9.615 2.050 -25.969 1.00 68.88 103 ASP A O 1
ATOM 882 N N . SER A 1 104 ? 11.095 1.056 -24.623 1.00 67.88 104 SER A N 1
ATOM 883 C CA . SER A 1 104 ? 10.145 0.074 -24.068 1.00 67.88 104 SER A CA 1
ATOM 884 C C . SER A 1 104 ? 9.368 0.566 -22.844 1.00 67.88 104 SER A C 1
ATOM 886 O O . SER A 1 104 ? 8.486 -0.146 -22.357 1.00 67.88 104 SER A O 1
ATOM 888 N N . PHE A 1 105 ? 9.733 1.738 -22.317 1.00 63.91 105 PHE A N 1
ATOM 889 C CA . PHE A 1 105 ? 9.082 2.355 -21.166 1.00 63.91 105 PHE A CA 1
ATOM 890 C C . PHE A 1 105 ? 7.976 3.354 -21.571 1.00 63.91 105 PHE A C 1
ATOM 892 O O . PHE A 1 105 ? 7.107 3.638 -20.743 1.00 63.91 105 PHE A O 1
ATOM 899 N N . ASP A 1 106 ? 8.002 3.851 -22.816 1.00 54.41 106 ASP A N 1
ATOM 900 C CA . ASP A 1 106 ? 6.955 4.682 -23.447 1.00 54.41 106 ASP A CA 1
ATOM 901 C C . ASP A 1 106 ? 5.733 3.857 -23.910 1.00 54.41 106 ASP A C 1
ATOM 903 O O . ASP A 1 106 ? 4.596 4.383 -23.809 1.00 54.41 106 ASP A O 1
#

Foldseek 3Di:
DADPLPVQADDPVCCVPPVQVVQQVLLVVLPVVPWHWDQDPVDHPGIDIDDDDPVSVLSCLVRPQQCVGRPDPVSVVVNVVSVLVSVVVVLVPDPDDDPVSVVVND

pLDDT: mean 80.63, std 13.67, range [42.69, 96.12]

Sequence (106 aa):
MDCLFKDLMMDLNDFKKITKGLIEKEMQRIGLIYFQFFESKSKGKFWDWTTLTGSERLIMLQYFDVTKFIASDRGKKISFLWKEFLNLYQFLRKDLFTDPDIDSFD

Organism: Rhizophagus irregularis (strain DAOM 197198w) (NCBI:txid1432141)

Secondary structure (DSSP, 8-state):
---HHHHHSS-HHHIIIIIHHHHHHHHHHTT-TT--EEE-SSSTT-EEEPPPPHHHHHHHHHH--GGGTS-HHHHHHHHHHHHHHHHHHHHHT-S---HHHHHTT-

Radius of gyration: 16.6 Å; chains: 1; bounding box: 39×27×48 Å